Protein AF-A0A6M0F9E0-F1 (afdb_monomer_lite)

Foldseek 3Di:
DKAWDDFAWDDDVPDIDTDDTDIDDDDDDDPPDDDPPDDDD

Radius of gyration: 17.24 Å; chains: 1; bounding box: 34×9×45 Å

pLDDT: mean 92.64, std 6.21, range [62.0, 97.44]

Secondary structure (DSSP, 8-state):
-EEEPPPPEEEETTEEEEPPP-EEE--PPPTT-----S---

Sequence (41 aa):
NTLNCAPHKKRVGKFIGYKSKYKKAIVTLAPDDSITLFPDL

Structure (mmCIF, N/CA/C/O backbone):
data_AF-A0A6M0F9E0-F1
#
_entry.id   AF-A0A6M0F9E0-F1
#
loop_
_atom_site.group_PDB
_atom_site.id
_atom_site.type_symbol
_atom_site.label_atom_id
_atom_site.label_alt_id
_atom_site.label_comp_id
_atom_site.label_asym_id
_atom_site.label_entity_id
_atom_site.label_seq_id
_atom_site.pdbx_PDB_ins_code
_atom_site.Cartn_x
_atom_site.Cartn_y
_atom_site.Cartn_z
_atom_site.occupancy
_atom_site.B_iso_or_equiv
_atom_site.auth_seq_id
_atom_site.auth_comp_id
_atom_site.auth_asym_id
_atom_site.auth_atom_id
_atom_site.pdbx_PDB_model_num
ATOM 1 N N . ASN A 1 1 ? -16.095 2.226 2.300 1.00 86.69 1 ASN A N 1
ATOM 2 C CA . ASN A 1 1 ? -15.562 3.486 1.741 1.00 86.69 1 ASN A CA 1
ATOM 3 C C . ASN A 1 1 ? -14.198 3.194 1.106 1.00 86.69 1 ASN A C 1
ATOM 5 O O . ASN A 1 1 ? -13.261 2.858 1.820 1.00 86.69 1 ASN A O 1
ATOM 9 N N . THR A 1 2 ? -14.094 3.151 -0.228 1.00 94.44 2 THR A N 1
ATOM 10 C CA . THR A 1 2 ? -12.838 2.779 -0.917 1.00 94.44 2 THR A CA 1
ATOM 11 C C . THR A 1 2 ? -12.664 3.581 -2.192 1.00 94.44 2 THR A C 1
ATOM 13 O O . THR A 1 2 ? -13.652 3.874 -2.858 1.00 94.44 2 THR A O 1
ATOM 16 N N . LEU A 1 3 ? -11.423 3.849 -2.578 1.00 95.88 3 LEU A N 1
ATOM 17 C CA . LEU A 1 3 ? -11.100 4.617 -3.774 1.00 95.88 3 LEU A CA 1
ATOM 18 C C . LEU A 1 3 ? -9.972 3.959 -4.571 1.00 95.88 3 LEU A C 1
ATOM 20 O O . LEU A 1 3 ? -9.045 3.356 -4.022 1.00 95.88 3 LEU A O 1
ATOM 24 N N . ASN A 1 4 ? -10.092 4.039 -5.896 1.00 93.56 4 ASN A N 1
ATOM 25 C CA . ASN A 1 4 ? -9.123 3.466 -6.819 1.00 93.56 4 ASN A CA 1
ATOM 26 C C . ASN A 1 4 ? -8.004 4.479 -7.070 1.00 93.56 4 ASN A C 1
ATOM 28 O O . ASN A 1 4 ? -8.251 5.531 -7.655 1.00 93.56 4 ASN A O 1
ATOM 32 N N . CYS A 1 5 ? -6.782 4.178 -6.632 1.00 93.50 5 CYS A N 1
ATOM 33 C CA . CYS A 1 5 ? -5.653 5.078 -6.840 1.00 93.50 5 CYS A CA 1
ATOM 34 C C . CYS A 1 5 ? -4.937 4.788 -8.155 1.00 93.50 5 CYS A C 1
ATOM 36 O O . CYS A 1 5 ? -4.682 3.636 -8.515 1.00 93.50 5 CYS A O 1
ATOM 38 N N . ALA A 1 6 ? -4.574 5.859 -8.858 1.00 95.12 6 ALA A N 1
ATOM 39 C CA . ALA A 1 6 ? -3.688 5.764 -10.004 1.00 95.12 6 ALA A CA 1
ATOM 40 C C . ALA A 1 6 ? -2.275 5.345 -9.546 1.00 95.12 6 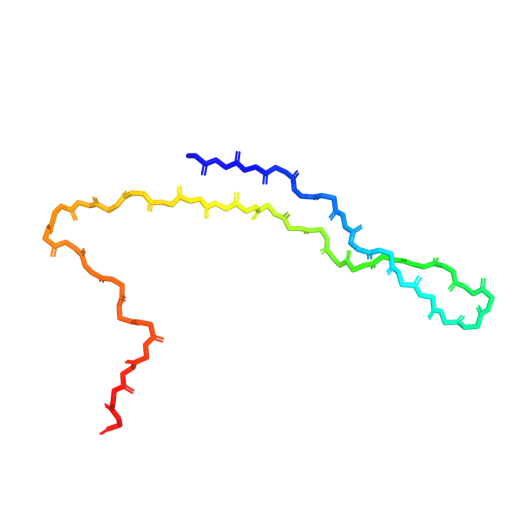ALA A C 1
ATOM 42 O O . ALA A 1 6 ? -1.789 5.82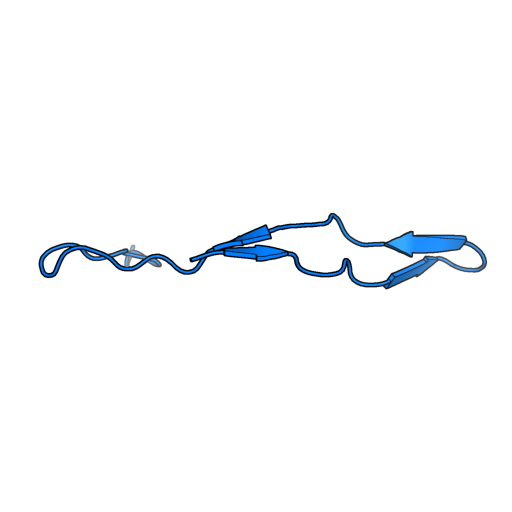7 -8.516 1.00 95.12 6 ALA A O 1
ATOM 43 N N . PRO A 1 7 ? -1.604 4.445 -10.282 1.00 95.56 7 PRO A N 1
ATOM 44 C CA . PRO A 1 7 ? -0.255 4.028 -9.943 1.00 95.56 7 PRO A CA 1
ATOM 45 C C . PRO A 1 7 ? 0.754 5.141 -10.252 1.00 95.56 7 PRO A C 1
ATOM 47 O O . PRO A 1 7 ? 0.666 5.834 -11.266 1.00 95.56 7 PRO A O 1
ATOM 50 N N . HIS A 1 8 ? 1.757 5.293 -9.390 1.00 95.69 8 HIS A N 1
ATOM 51 C CA . HIS A 1 8 ? 2.822 6.273 -9.606 1.00 95.69 8 HIS A CA 1
ATOM 52 C C . HIS A 1 8 ? 3.780 5.818 -10.705 1.00 95.69 8 HIS A C 1
ATOM 54 O O . HIS A 1 8 ? 4.314 4.709 -10.645 1.00 95.69 8 HIS A O 1
ATOM 60 N N . LYS A 1 9 ? 4.055 6.705 -11.661 1.00 96.69 9 LYS A N 1
ATOM 61 C CA . LYS A 1 9 ? 5.034 6.476 -12.728 1.00 96.69 9 LYS A CA 1
ATOM 62 C C . LYS A 1 9 ? 6.454 6.382 -12.157 1.00 96.69 9 LYS A C 1
ATOM 64 O O . LYS A 1 9 ? 6.817 7.111 -11.235 1.00 96.69 9 LYS A O 1
ATOM 69 N N . LYS A 1 10 ? 7.261 5.487 -12.719 1.00 96.19 10 LYS A N 1
ATOM 70 C CA . LYS A 1 10 ? 8.693 5.309 -12.452 1.00 96.19 10 LYS A CA 1
ATOM 71 C C . LYS A 1 10 ? 9.452 5.195 -13.771 1.00 96.19 10 LYS A C 1
ATOM 73 O O . LYS A 1 10 ? 8.881 4.832 -14.795 1.00 96.19 10 LYS A O 1
ATOM 78 N N . ARG A 1 11 ? 10.748 5.495 -13.748 1.00 97.44 11 ARG A N 1
ATOM 79 C CA . ARG A 1 11 ? 11.622 5.383 -14.918 1.00 97.44 11 ARG A CA 1
ATOM 80 C C . ARG A 1 11 ? 12.976 4.813 -14.517 1.00 97.44 11 ARG A C 1
ATOM 82 O O . ARG A 1 11 ? 13.512 5.214 -13.489 1.00 97.44 11 ARG A O 1
ATOM 89 N N . VAL A 1 12 ? 13.520 3.934 -15.355 1.00 96.56 12 VAL A N 1
ATOM 90 C CA . VAL A 1 12 ? 14.904 3.449 -15.286 1.00 96.56 12 VAL A CA 1
ATOM 91 C C . VAL A 1 12 ? 15.527 3.642 -16.666 1.00 96.56 12 VAL A C 1
ATOM 93 O O . VAL A 1 12 ? 15.188 2.935 -17.615 1.00 96.56 12 VAL A O 1
ATOM 96 N N . GLY A 1 13 ? 16.389 4.653 -16.804 1.00 95.50 13 GLY A N 1
ATOM 97 C CA . GLY A 1 13 ? 16.943 5.051 -18.101 1.00 95.50 13 GLY A CA 1
ATOM 98 C C . GLY A 1 13 ? 15.840 5.336 -19.128 1.00 95.50 13 GLY A C 1
ATOM 99 O O . GLY A 1 13 ? 14.987 6.196 -18.906 1.00 95.50 13 GLY A O 1
ATOM 100 N N . LYS A 1 14 ? 15.835 4.580 -20.234 1.00 96.38 14 LYS A N 1
ATOM 101 C CA . LYS A 1 14 ? 14.816 4.681 -21.296 1.00 96.38 14 LYS A CA 1
ATOM 102 C C . LYS A 1 14 ? 13.471 4.041 -20.920 1.00 96.38 14 LYS A C 1
ATOM 104 O O . LYS A 1 14 ? 12.452 4.372 -21.518 1.00 96.38 14 LYS A O 1
ATOM 109 N N . PHE A 1 15 ? 13.448 3.123 -19.956 1.00 96.62 15 PHE A N 1
ATOM 110 C CA . PHE A 1 15 ? 12.259 2.333 -19.651 1.00 96.62 15 PHE A CA 1
ATOM 111 C C . PHE A 1 15 ? 11.337 3.067 -18.684 1.00 96.62 15 PHE A C 1
ATOM 113 O O . PHE A 1 15 ? 11.753 3.506 -17.610 1.00 96.62 15 PHE A O 1
ATOM 120 N N . ILE A 1 16 ? 10.066 3.172 -19.061 1.00 96.62 16 ILE A N 1
ATOM 121 C CA . ILE A 1 16 ? 8.999 3.723 -18.230 1.00 96.62 16 ILE A CA 1
ATOM 122 C C . ILE A 1 16 ? 8.211 2.559 -17.636 1.00 96.62 16 ILE A C 1
ATOM 124 O O . ILE A 1 16 ? 7.774 1.668 -18.356 1.00 96.62 16 ILE A O 1
ATOM 128 N N . GLY A 1 17 ? 8.002 2.600 -16.326 1.00 96.88 17 GLY A N 1
ATOM 129 C CA . GLY A 1 17 ? 7.166 1.660 -15.593 1.00 96.88 17 GLY A CA 1
ATOM 130 C C . GLY A 1 17 ? 6.297 2.378 -14.567 1.00 96.88 17 GLY A C 1
ATOM 131 O O . GLY A 1 17 ? 6.247 3.607 -14.505 1.00 96.88 17 GLY A O 1
ATOM 132 N N . TYR A 1 18 ? 5.615 1.604 -13.732 1.00 97.44 18 TYR A N 1
ATOM 133 C CA . TYR A 1 18 ? 4.727 2.118 -12.694 1.00 97.44 18 TYR A CA 1
ATOM 134 C C . TYR A 1 18 ? 4.913 1.323 -11.398 1.00 97.44 18 TYR A C 1
ATOM 136 O O . TYR A 1 18 ? 5.315 0.162 -11.424 1.00 97.44 18 TYR A O 1
ATOM 144 N N . LYS A 1 19 ? 4.644 1.949 -10.249 1.00 94.56 19 LYS A N 1
ATOM 145 C CA . LYS A 1 19 ? 4.509 1.233 -8.972 1.00 94.56 19 LYS A CA 1
ATOM 146 C C . LYS A 1 19 ? 3.251 0.359 -9.001 1.00 94.56 19 LYS A C 1
ATOM 148 O O . LYS A 1 19 ? 2.290 0.694 -9.694 1.00 94.56 19 LYS A O 1
ATOM 153 N N . SER A 1 20 ? 3.238 -0.703 -8.195 1.00 94.75 20 SER A N 1
ATOM 154 C CA . SER A 1 20 ? 2.056 -1.548 -8.017 1.00 94.75 20 SER A CA 1
ATOM 155 C C . SER A 1 20 ? 0.831 -0.711 -7.670 1.00 94.75 20 SER A C 1
ATOM 157 O O . SER A 1 20 ? 0.878 0.184 -6.820 1.00 94.75 20 SER A O 1
ATOM 159 N N . LYS A 1 21 ? -0.268 -1.003 -8.361 1.00 94.88 21 LYS A N 1
ATOM 160 C CA . LYS A 1 21 ? -1.550 -0.364 -8.111 1.00 94.88 21 LYS A CA 1
ATOM 161 C C . LYS A 1 21 ? -2.138 -0.924 -6.822 1.00 94.88 21 LYS A C 1
ATOM 163 O O . LYS A 1 21 ? -2.113 -2.129 -6.600 1.00 94.88 21 LYS A O 1
ATOM 168 N N . TYR A 1 22 ? -2.688 -0.047 -5.997 1.00 95.19 22 TYR A N 1
ATOM 169 C CA . TYR A 1 22 ? -3.379 -0.422 -4.774 1.00 95.19 22 TYR A CA 1
ATOM 170 C C . TYR A 1 22 ? -4.697 0.340 -4.682 1.00 95.19 22 TYR A C 1
ATOM 172 O O . TYR A 1 22 ? -4.847 1.446 -5.213 1.00 95.19 22 TYR A O 1
ATOM 180 N N . LYS A 1 23 ? -5.666 -0.274 -4.011 1.00 94.62 23 LYS A N 1
ATOM 181 C CA . LYS A 1 23 ? -6.921 0.376 -3.651 1.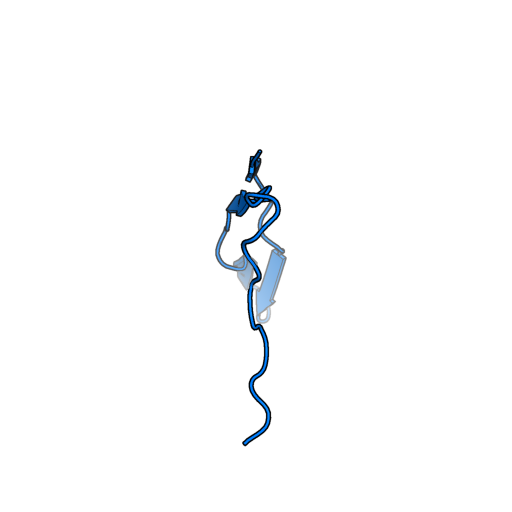00 94.62 23 LYS A CA 1
ATOM 182 C C . LYS A 1 23 ? -6.762 0.944 -2.247 1.00 94.62 23 LYS A C 1
ATOM 184 O O . LYS A 1 23 ? -6.265 0.248 -1.368 1.00 94.62 23 LYS A O 1
ATOM 189 N N . LYS A 1 24 ? -7.168 2.194 -2.029 1.00 94.94 24 LYS A N 1
ATOM 190 C CA . LYS A 1 24 ? -7.187 2.780 -0.684 1.00 94.94 24 LYS A CA 1
ATOM 191 C C . LYS A 1 24 ? -8.547 2.519 -0.052 1.00 94.94 24 LYS A C 1
ATOM 193 O O . LYS A 1 24 ? -9.578 2.757 -0.685 1.00 94.94 24 LYS A O 1
ATOM 198 N N . ALA A 1 25 ? -8.540 2.027 1.178 1.00 95.94 25 ALA A N 1
ATOM 199 C CA . ALA A 1 25 ? -9.733 1.828 1.984 1.00 95.94 25 ALA A CA 1
ATOM 200 C C . ALA A 1 25 ? -9.660 2.739 3.207 1.00 95.94 25 ALA A C 1
ATOM 202 O O . ALA A 1 25 ? -8.607 2.859 3.825 1.00 95.94 25 ALA A O 1
ATOM 203 N N . ILE A 1 26 ? -10.778 3.387 3.521 1.00 95.19 26 ILE A N 1
ATOM 204 C CA . ILE A 1 26 ? -10.962 4.150 4.754 1.00 95.19 26 ILE A CA 1
ATOM 205 C C . ILE A 1 26 ? -12.049 3.405 5.520 1.00 95.19 26 ILE A C 1
ATOM 207 O O . ILE A 1 26 ? -13.155 3.221 5.000 1.00 95.19 26 ILE A O 1
ATOM 211 N N . VAL A 1 27 ? -11.705 2.909 6.704 1.00 93.06 27 VAL A N 1
ATOM 212 C CA . VAL A 1 27 ? -12.579 2.051 7.506 1.00 93.06 27 VAL A CA 1
ATOM 213 C C . VAL A 1 27 ? -13.017 2.824 8.740 1.00 93.06 27 VAL A C 1
ATOM 215 O O . VAL A 1 27 ? -12.204 3.458 9.404 1.00 93.06 27 VAL A O 1
ATOM 218 N N . THR A 1 28 ? -14.315 2.788 9.007 1.00 93.81 28 THR A N 1
ATOM 219 C CA . THR A 1 28 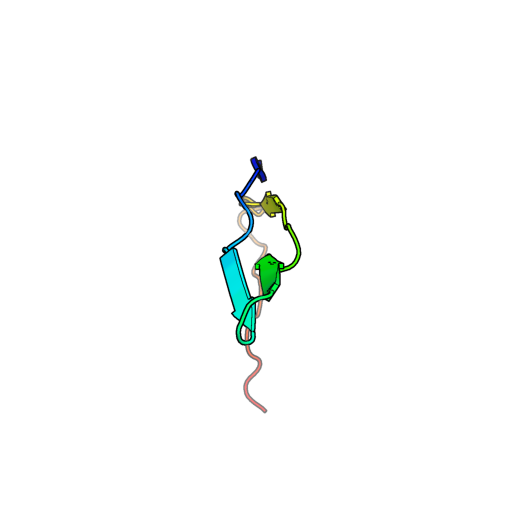? -14.929 3.302 10.230 1.00 93.81 28 THR A CA 1
ATOM 220 C C . THR A 1 28 ? -15.104 2.135 11.188 1.00 93.81 28 THR A C 1
ATOM 222 O O . THR A 1 28 ? -15.707 1.131 10.805 1.00 93.81 28 THR A O 1
ATOM 225 N N . LEU A 1 29 ? -14.553 2.257 12.391 1.00 93.12 29 LEU A N 1
ATOM 226 C CA . LEU A 1 29 ? -14.619 1.226 13.424 1.00 93.12 29 LEU A CA 1
ATOM 227 C C . LEU A 1 29 ? -15.861 1.403 14.299 1.00 93.12 29 LEU A C 1
ATOM 229 O O . LEU A 1 29 ? -16.485 2.469 14.289 1.00 93.12 29 LEU A O 1
ATOM 233 N N . ALA A 1 30 ? -16.207 0.357 15.048 1.00 95.38 30 ALA A N 1
ATOM 234 C CA . ALA A 1 30 ? -17.157 0.491 16.140 1.00 95.38 30 ALA A CA 1
ATOM 235 C C . ALA A 1 30 ? -16.554 1.369 17.262 1.00 95.38 30 ALA A C 1
ATOM 237 O O . ALA A 1 30 ? -15.331 1.483 17.345 1.00 95.38 30 ALA A O 1
ATOM 238 N N . PRO A 1 31 ? -17.382 2.003 18.114 1.00 92.00 31 PRO A N 1
ATOM 239 C CA . PRO A 1 31 ? -16.911 2.973 19.108 1.00 92.00 31 PRO A CA 1
ATOM 240 C C . PRO A 1 31 ? -15.866 2.437 20.096 1.00 92.00 31 PRO A C 1
ATOM 242 O O . PRO A 1 31 ? -14.988 3.191 20.506 1.00 92.00 31 PRO A O 1
ATOM 245 N N . ASP A 1 32 ? -15.951 1.154 20.446 1.00 92.38 32 ASP A N 1
ATOM 246 C CA . ASP A 1 32 ? -15.082 0.517 21.443 1.00 92.38 32 ASP A CA 1
ATOM 247 C C . ASP A 1 32 ? -13.842 -0.161 20.828 1.00 92.38 32 ASP A C 1
ATOM 249 O O . ASP A 1 32 ? -12.995 -0.689 21.548 1.00 92.38 32 ASP A O 1
ATOM 253 N N . ASP A 1 33 ? -13.708 -0.134 19.498 1.00 91.69 33 ASP A N 1
ATOM 254 C CA . ASP A 1 33 ? -12.596 -0.759 18.785 1.00 91.69 33 ASP A CA 1
ATOM 255 C C . ASP A 1 33 ? -11.476 0.250 18.505 1.00 91.69 33 ASP A C 1
ATOM 257 O O . ASP A 1 33 ? -11.700 1.369 18.038 1.00 91.69 33 ASP A O 1
ATOM 261 N N . SER A 1 34 ? -10.228 -0.177 18.711 1.00 89.75 34 SER A N 1
ATOM 262 C CA . SER A 1 34 ? -9.040 0.623 18.400 1.00 89.75 34 SER A CA 1
ATOM 263 C C . SER A 1 34 ? -8.014 -0.181 17.604 1.00 89.75 34 SER A C 1
ATOM 265 O O . SER A 1 34 ? -7.844 -1.383 17.799 1.00 89.75 34 SER A O 1
ATOM 267 N N . ILE A 1 35 ? -7.323 0.487 16.675 1.00 91.56 35 ILE A N 1
ATOM 268 C CA . ILE A 1 35 ? -6.218 -0.107 15.914 1.00 91.56 35 ILE A CA 1
ATOM 269 C C . ILE A 1 35 ? -4.914 0.317 16.584 1.00 91.56 35 ILE A C 1
ATOM 271 O O . ILE A 1 35 ? -4.479 1.462 16.445 1.00 91.56 35 ILE A O 1
ATOM 275 N N . THR A 1 36 ? -4.272 -0.607 17.293 1.00 89.38 36 THR A N 1
ATOM 276 C CA . THR A 1 36 ? -2.941 -0.408 17.874 1.00 89.38 36 THR A CA 1
ATOM 277 C C . THR A 1 36 ? -1.879 -0.511 16.781 1.00 89.38 36 THR A C 1
ATOM 279 O O . THR A 1 36 ? -1.449 -1.589 16.382 1.00 89.38 36 THR A O 1
ATOM 282 N N . LEU A 1 37 ? -1.485 0.642 16.235 1.00 86.88 37 LEU A N 1
ATOM 283 C CA . LEU A 1 37 ? -0.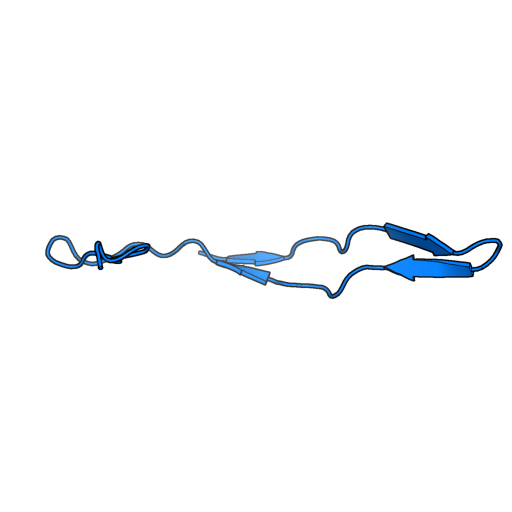589 0.701 15.076 1.00 86.88 37 LEU A CA 1
ATOM 284 C C . LEU A 1 37 ? 0.883 0.440 15.437 1.00 86.88 37 LEU A C 1
ATOM 286 O O . LEU A 1 37 ? 1.634 -0.081 14.615 1.00 86.88 37 LEU A O 1
ATOM 290 N N . PHE A 1 38 ? 1.271 0.787 16.666 1.00 87.38 38 PHE A N 1
ATOM 291 C CA . PHE A 1 38 ? 2.614 0.601 17.209 1.00 87.38 38 PHE A CA 1
ATOM 292 C C . PHE A 1 38 ? 2.497 0.202 18.687 1.00 87.38 38 PHE A C 1
ATOM 294 O O . PHE A 1 38 ? 2.019 1.016 19.476 1.00 87.38 38 PHE A O 1
ATOM 301 N N . PRO A 1 39 ? 2.860 -1.030 19.076 1.00 84.38 39 PRO A N 1
ATOM 302 C CA . PRO A 1 39 ? 2.989 -1.388 20.482 1.00 84.38 39 PRO A CA 1
ATOM 303 C C . PRO A 1 39 ? 4.328 -0.880 21.036 1.00 84.38 39 PRO A C 1
ATOM 305 O O . PRO A 1 39 ? 5.362 -1.019 20.376 1.00 84.38 39 PRO A O 1
ATOM 308 N N . ASP A 1 40 ? 4.302 -0.307 22.238 1.00 78.56 40 ASP A N 1
ATOM 309 C CA . ASP A 1 40 ? 5.515 -0.060 23.018 1.00 78.56 40 ASP A CA 1
ATOM 310 C C . ASP A 1 40 ? 6.084 -1.423 23.452 1.00 78.56 40 ASP A C 1
ATOM 312 O O . ASP A 1 40 ? 5.323 -2.290 23.887 1.00 78.56 40 ASP A O 1
ATOM 316 N N . LEU A 1 41 ? 7.387 -1.633 23.228 1.00 62.00 41 LEU A N 1
ATOM 317 C CA . LEU A 1 41 ? 8.101 -2.907 23.430 1.00 62.00 41 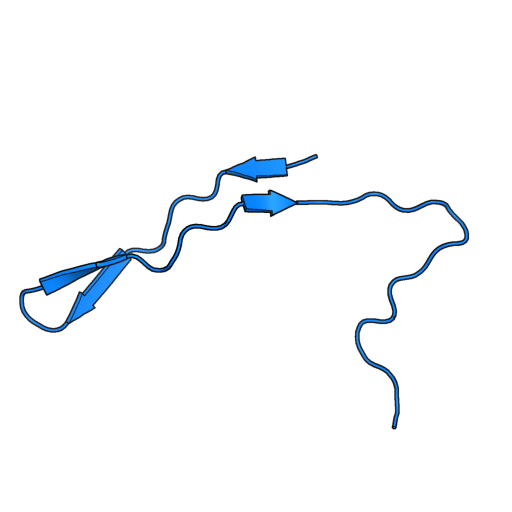LEU A CA 1
ATOM 318 C C . LEU A 1 41 ? 7.887 -3.530 24.817 1.00 62.00 41 LEU A C 1
ATOM 320 O O . LEU A 1 41 ? 8.011 -2.789 25.818 1.00 62.00 41 LEU A O 1
#